Protein AF-A0A1B7V1E3-F1 (afdb_monomer_lite)

Secondary structure (DSSP, 8-state):
------------HHHHHHHHHHHHHHHHHHHHHHHHHHHHHHHPPTTS---PPPHHHHHHHHIIIIITT-GGGGGS-THHHHHHHHHHHHH-

Sequence (92 aa):
MLLSFKTALIPNNRQITAFRKASGVARHAYNWANAQIKDILATQKEGEKLKLPSAIDLHKRLIAEVKSEHIWYYEVNKNIPQKALADLRQAW

Foldseek 3Di:
DDDDDDDDDPDDPVVVVQVVLLVVLLVVLLVVLVVVLVVQVVPDDPPDDDDRQALVRSLVCCVVPPCVVDVSVVVHDSVSSSVSSNVSVVVD

pLDDT: mean 93.29, std 7.43, range [61.41, 98.56]

Structure (mmCIF, N/CA/C/O backbone):
data_AF-A0A1B7V1E3-F1
#
_entry.id   AF-A0A1B7V1E3-F1
#
loop_
_atom_site.group_PDB
_atom_site.id
_atom_site.type_symbol
_atom_site.label_atom_id
_atom_site.label_alt_id
_atom_site.label_comp_id
_atom_site.label_asym_id
_atom_site.label_entity_id
_atom_site.label_seq_id
_atom_site.pdbx_PDB_ins_code
_atom_site.Cartn_x
_atom_site.Cartn_y
_atom_site.Cartn_z
_atom_site.occupancy
_atom_site.B_iso_or_equiv
_atom_site.auth_seq_id
_atom_site.auth_comp_id
_atom_site.auth_asym_id
_atom_site.auth_atom_id
_atom_site.pdbx_PDB_model_num
ATOM 1 N N . MET A 1 1 ? -5.605 32.315 -19.916 1.00 61.41 1 MET A N 1
ATOM 2 C CA . MET A 1 1 ? -5.396 31.209 -20.875 1.00 61.41 1 MET A CA 1
ATOM 3 C C . MET A 1 1 ? -4.510 30.167 -20.204 1.00 61.41 1 MET A C 1
ATOM 5 O O . MET A 1 1 ? -3.373 30.489 -19.891 1.00 61.41 1 MET A O 1
ATOM 9 N N . LEU A 1 2 ? -5.031 28.975 -19.898 1.00 66.69 2 LEU A N 1
ATOM 10 C CA . LEU A 1 2 ? -4.227 27.876 -19.346 1.00 66.69 2 LEU A CA 1
ATOM 11 C C . LEU A 1 2 ? -3.533 27.148 -20.506 1.00 66.69 2 LEU A C 1
ATOM 13 O O . LEU A 1 2 ? -4.176 26.409 -21.248 1.00 66.69 2 LEU A O 1
ATOM 17 N N . LEU A 1 3 ? -2.232 27.381 -20.682 1.00 73.88 3 LEU A N 1
ATOM 18 C CA . LEU A 1 3 ? -1.389 26.551 -21.542 1.00 73.88 3 LEU A CA 1
ATOM 19 C C . LEU A 1 3 ? -1.188 25.208 -20.835 1.00 73.88 3 LEU A C 1
ATOM 21 O O . LEU A 1 3 ? -0.601 25.158 -19.757 1.00 73.88 3 LEU A O 1
ATOM 25 N N . SER A 1 4 ? -1.706 24.127 -21.418 1.00 79.94 4 SER A N 1
ATOM 26 C CA . SER A 1 4 ? -1.452 22.772 -20.925 1.00 79.94 4 SER A CA 1
ATOM 27 C C . SER A 1 4 ? -0.467 22.065 -21.849 1.00 79.94 4 SER A C 1
ATOM 29 O O . SER A 1 4 ? -0.618 22.081 -23.070 1.00 79.94 4 SER A O 1
ATOM 31 N N . PHE A 1 5 ? 0.548 21.443 -21.257 1.00 83.44 5 PHE A N 1
ATOM 32 C CA . PHE A 1 5 ? 1.472 20.565 -21.961 1.00 83.44 5 PHE A CA 1
ATOM 33 C C . PHE A 1 5 ? 1.022 19.126 -21.740 1.00 83.44 5 PHE A C 1
ATOM 35 O O . PHE A 1 5 ? 0.884 18.680 -20.601 1.00 83.44 5 PHE A O 1
ATOM 42 N N . LYS A 1 6 ? 0.784 18.392 -22.828 1.00 84.75 6 LYS A N 1
ATOM 43 C CA . LYS A 1 6 ? 0.528 16.953 -22.761 1.00 84.75 6 LYS A CA 1
ATOM 44 C C . LYS A 1 6 ? 1.864 16.230 -22.811 1.00 84.75 6 LYS A C 1
ATOM 46 O O . LYS A 1 6 ? 2.524 16.220 -23.845 1.00 84.75 6 LYS A O 1
ATOM 51 N N . THR A 1 7 ? 2.255 15.633 -21.696 1.00 87.44 7 THR A N 1
ATOM 52 C CA . THR A 1 7 ? 3.444 14.788 -21.601 1.00 87.44 7 THR A CA 1
ATOM 53 C C . THR A 1 7 ? 3.022 13.340 -21.378 1.00 87.44 7 THR A C 1
ATOM 55 O O . THR A 1 7 ? 2.045 13.059 -20.684 1.00 87.44 7 THR A O 1
ATOM 58 N N . ALA A 1 8 ? 3.744 12.410 -21.999 1.00 91.38 8 ALA A N 1
ATOM 59 C CA . ALA A 1 8 ? 3.540 10.978 -21.838 1.00 91.38 8 ALA A CA 1
ATOM 60 C C . ALA A 1 8 ? 4.884 10.307 -21.553 1.00 91.38 8 ALA A C 1
ATOM 62 O O . ALA A 1 8 ? 5.904 10.660 -22.145 1.00 91.38 8 ALA A O 1
ATOM 63 N N . LEU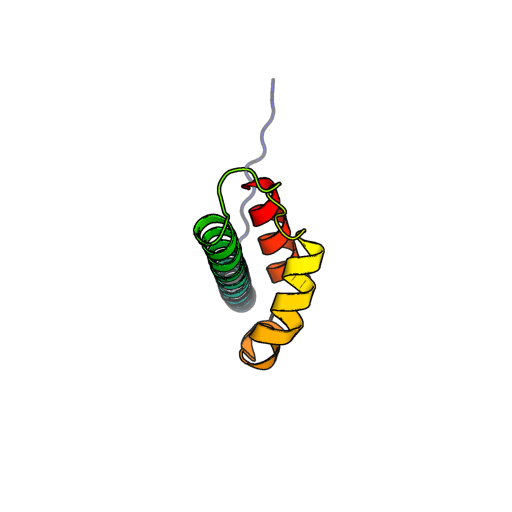 A 1 9 ? 4.883 9.329 -20.649 1.00 91.81 9 LEU A N 1
ATOM 64 C CA . LEU A 1 9 ? 6.036 8.459 -20.451 1.00 91.81 9 LEU A CA 1
ATOM 65 C C . LEU A 1 9 ? 6.038 7.389 -21.546 1.00 91.81 9 LEU A C 1
ATOM 67 O O . LEU A 1 9 ? 5.021 6.731 -21.759 1.00 91.81 9 LEU A O 1
ATOM 71 N N . ILE A 1 10 ? 7.188 7.179 -22.190 1.00 96.25 10 ILE A N 1
ATOM 72 C CA . ILE A 1 10 ? 7.428 6.064 -23.119 1.00 96.25 10 ILE A CA 1
ATOM 73 C C . ILE A 1 10 ? 8.403 5.097 -22.434 1.00 96.25 10 ILE A C 1
ATOM 75 O O . ILE A 1 10 ? 9.618 5.209 -22.616 1.00 96.25 10 ILE A O 1
ATOM 79 N N . PRO A 1 11 ? 7.908 4.205 -21.556 1.00 96.38 11 PRO A N 1
ATOM 80 C CA . PRO A 1 11 ? 8.773 3.332 -20.785 1.00 96.38 11 PRO A CA 1
ATOM 81 C C . PRO A 1 11 ? 9.291 2.160 -21.621 1.00 96.38 11 PRO A C 1
ATOM 83 O O . PRO A 1 11 ? 8.563 1.565 -22.413 1.00 96.38 11 PRO A O 1
ATOM 86 N N . ASN A 1 12 ? 10.539 1.767 -21.381 1.00 98.12 12 ASN A N 1
ATOM 87 C CA . ASN A 1 12 ? 11.075 0.513 -21.907 1.00 98.12 12 ASN A CA 1
ATOM 88 C C . ASN A 1 12 ? 10.571 -0.702 -21.101 1.00 98.12 12 ASN A C 1
ATOM 90 O O . ASN A 1 12 ? 9.968 -0.571 -20.033 1.00 98.12 12 ASN A O 1
ATOM 94 N N . ASN A 1 13 ? 10.887 -1.911 -21.569 1.00 98.06 13 ASN A N 1
ATOM 95 C CA . ASN A 1 13 ? 10.437 -3.159 -20.938 1.00 98.06 13 ASN A CA 1
ATOM 96 C C . ASN A 1 13 ? 10.829 -3.284 -19.452 1.00 98.06 13 ASN A C 1
ATOM 98 O O . ASN A 1 13 ? 10.058 -3.824 -18.653 1.00 98.06 13 ASN A O 1
ATOM 102 N N . ARG A 1 14 ? 11.996 -2.755 -19.049 1.00 97.44 14 ARG A N 1
ATOM 103 C CA . ARG A 1 14 ? 12.441 -2.773 -17.644 1.00 97.44 14 ARG A CA 1
ATOM 104 C C . ARG A 1 14 ? 11.585 -1.840 -16.787 1.00 97.44 14 ARG A C 1
ATOM 106 O O . ARG A 1 14 ? 11.139 -2.236 -15.713 1.00 97.44 14 ARG A O 1
ATOM 113 N N . GLN A 1 15 ? 11.302 -0.637 -17.280 1.00 97.50 15 GLN A N 1
ATOM 114 C CA . GLN A 1 15 ? 10.459 0.348 -16.596 1.00 97.50 15 GLN A CA 1
ATOM 115 C C . GLN A 1 15 ? 9.001 -0.114 -16.501 1.00 97.50 15 GLN A C 1
ATOM 117 O O . GLN A 1 15 ? 8.415 -0.033 -15.428 1.00 97.50 15 GLN A O 1
ATOM 122 N N . ILE A 1 16 ? 8.438 -0.680 -17.576 1.00 97.88 16 ILE A N 1
ATOM 123 C CA . ILE A 1 16 ? 7.087 -1.269 -17.563 1.00 97.88 16 ILE A CA 1
ATOM 124 C C . ILE A 1 16 ? 6.988 -2.353 -16.487 1.00 97.88 16 ILE A C 1
ATOM 126 O O . ILE A 1 16 ? 6.030 -2.384 -15.715 1.00 97.88 16 ILE A O 1
ATOM 130 N N . THR A 1 17 ? 7.988 -3.232 -16.415 1.00 97.75 17 THR A N 1
ATOM 131 C CA . THR A 1 17 ? 8.036 -4.289 -15.400 1.00 97.75 17 THR A CA 1
ATOM 132 C C . THR A 1 17 ? 8.087 -3.698 -13.991 1.00 97.75 17 THR A C 1
ATOM 134 O O . THR A 1 17 ? 7.306 -4.109 -13.133 1.00 97.75 17 THR A O 1
ATOM 137 N N . ALA A 1 18 ? 8.936 -2.693 -13.755 1.00 97.19 18 ALA A N 1
ATOM 138 C CA . ALA A 1 18 ? 9.020 -2.010 -12.465 1.00 97.19 18 ALA A CA 1
ATOM 139 C C . ALA A 1 18 ? 7.697 -1.327 -12.077 1.00 97.19 18 ALA A C 1
ATOM 141 O O . ALA A 1 18 ? 7.246 -1.464 -10.940 1.00 97.19 18 ALA A O 1
ATOM 142 N N . PHE A 1 19 ? 7.032 -0.654 -13.020 1.00 97.00 19 PHE A N 1
ATOM 143 C CA . PHE A 1 19 ? 5.731 -0.027 -12.787 1.00 97.00 19 PHE A CA 1
ATOM 144 C C . PHE A 1 19 ? 4.662 -1.050 -12.429 1.00 97.00 19 PHE A C 1
ATOM 146 O O . PHE A 1 19 ? 3.940 -0.847 -11.461 1.00 97.00 19 PHE A O 1
ATOM 153 N N . ARG A 1 20 ? 4.596 -2.182 -13.135 1.00 97.62 20 ARG A N 1
ATOM 154 C CA . ARG A 1 20 ? 3.641 -3.253 -12.815 1.00 97.62 20 ARG A CA 1
ATOM 155 C C . ARG A 1 20 ? 3.846 -3.798 -11.404 1.00 97.62 20 ARG A C 1
ATOM 157 O O . ARG A 1 20 ? 2.868 -3.932 -10.672 1.00 97.62 20 ARG A O 1
ATOM 164 N N . LYS A 1 21 ? 5.097 -4.049 -11.002 1.00 98.06 21 LYS A N 1
ATOM 165 C CA . LYS A 1 21 ? 5.430 -4.482 -9.634 1.00 98.06 21 LYS A CA 1
ATOM 166 C C . LYS A 1 21 ? 5.005 -3.438 -8.600 1.00 98.06 21 LYS A C 1
ATOM 168 O O . LYS A 1 21 ? 4.299 -3.764 -7.650 1.00 98.06 21 LYS A O 1
ATOM 173 N N . ALA A 1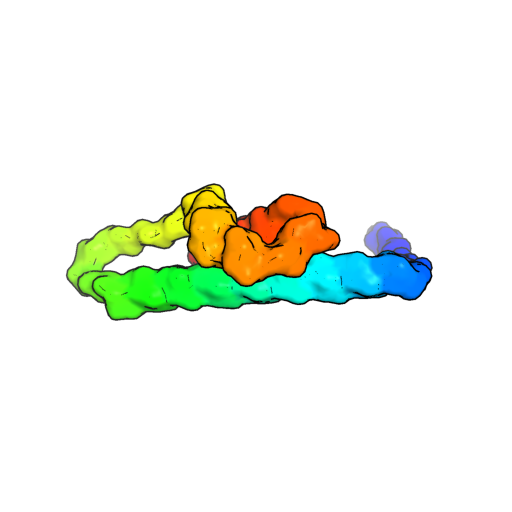 22 ? 5.365 -2.173 -8.822 1.00 98.12 22 ALA A N 1
ATOM 174 C CA . ALA A 1 22 ? 5.005 -1.072 -7.933 1.00 98.12 22 ALA A CA 1
ATOM 175 C C . ALA A 1 22 ? 3.482 -0.903 -7.807 1.00 98.12 22 ALA A C 1
ATOM 177 O O . ALA A 1 22 ? 2.959 -0.834 -6.698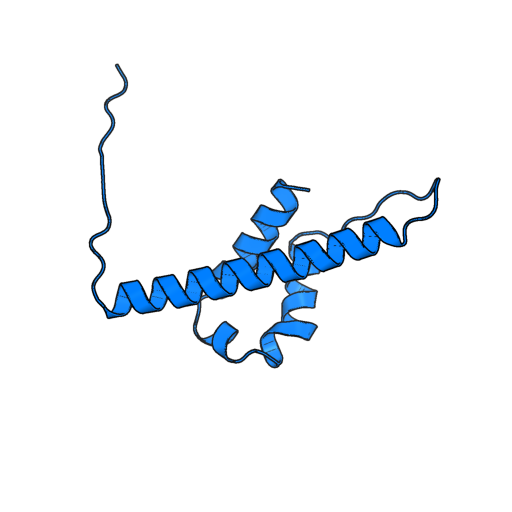 1.00 98.12 22 ALA A O 1
ATOM 178 N N . SER A 1 23 ? 2.748 -0.906 -8.920 1.00 97.94 23 SER A N 1
ATOM 179 C CA . SER A 1 23 ? 1.285 -0.829 -8.913 1.00 97.94 23 SER A CA 1
ATOM 180 C C . SER A 1 23 ? 0.641 -2.029 -8.218 1.00 97.94 23 SER A C 1
ATOM 182 O O . SER A 1 23 ? -0.344 -1.852 -7.504 1.00 97.94 23 SER A O 1
ATOM 184 N N . GLY A 1 24 ? 1.198 -3.233 -8.385 1.00 98.06 24 GLY A N 1
ATOM 185 C CA . GLY A 1 24 ? 0.756 -4.432 -7.671 1.00 98.06 24 GLY A CA 1
ATOM 186 C C . GLY A 1 24 ? 0.898 -4.282 -6.157 1.00 98.06 24 GLY A C 1
ATOM 187 O O . GLY A 1 24 ? -0.074 -4.472 -5.427 1.00 98.06 24 GLY A O 1
ATOM 188 N N . VAL A 1 25 ? 2.072 -3.844 -5.692 1.00 98.38 25 VAL A N 1
ATOM 189 C CA . VAL A 1 25 ? 2.339 -3.622 -4.263 1.00 98.38 25 VAL A CA 1
ATOM 190 C C . VAL A 1 25 ? 1.460 -2.520 -3.682 1.00 98.38 25 VAL A C 1
ATOM 192 O O . VAL A 1 25 ? 0.899 -2.694 -2.601 1.00 98.38 25 VAL A O 1
ATOM 195 N N . ALA A 1 26 ? 1.301 -1.404 -4.397 1.00 98.50 26 ALA A N 1
ATOM 196 C CA . ALA A 1 26 ? 0.431 -0.311 -3.973 1.00 98.50 26 ALA A CA 1
ATOM 197 C C . ALA A 1 26 ? -1.019 -0.786 -3.810 1.00 98.50 26 ALA A C 1
ATOM 199 O O . ALA A 1 26 ? -1.634 -0.545 -2.773 1.00 98.50 26 ALA A O 1
ATOM 200 N N . ARG A 1 27 ? -1.546 -1.515 -4.804 1.00 98.50 27 ARG A N 1
ATOM 201 C CA . ARG A 1 27 ? -2.905 -2.070 -4.764 1.00 98.50 27 ARG A CA 1
ATOM 202 C C . ARG A 1 27 ? -3.086 -3.030 -3.594 1.00 98.50 27 ARG A C 1
ATOM 204 O O . ARG A 1 27 ? -4.085 -2.937 -2.888 1.00 98.50 27 ARG A O 1
ATOM 211 N N . HIS A 1 28 ? -2.134 -3.936 -3.383 1.00 98.38 28 HIS A N 1
ATOM 212 C CA . HIS A 1 28 ? -2.214 -4.895 -2.287 1.00 98.38 28 HIS A CA 1
ATOM 213 C C . HIS A 1 28 ? -2.190 -4.200 -0.920 1.00 98.38 28 HIS A C 1
ATOM 215 O O . HIS A 1 28 ? -3.063 -4.455 -0.097 1.00 98.38 28 HIS A O 1
ATOM 221 N N . ALA A 1 29 ? -1.258 -3.264 -0.704 1.00 98.31 29 ALA A N 1
ATOM 222 C CA . ALA A 1 29 ? -1.167 -2.498 0.540 1.00 98.31 29 ALA A CA 1
ATOM 223 C C . ALA A 1 29 ? -2.450 -1.703 0.833 1.00 98.31 29 ALA A C 1
ATOM 225 O O . ALA A 1 29 ? -2.930 -1.714 1.966 1.00 98.31 29 ALA A O 1
ATOM 226 N N . TYR A 1 30 ? -3.021 -1.057 -0.189 1.00 98.56 30 TYR A N 1
ATOM 227 C CA . TYR A 1 30 ? -4.287 -0.336 -0.070 1.00 98.56 30 TYR A CA 1
ATOM 228 C C . TYR A 1 30 ? -5.429 -1.278 0.327 1.00 98.56 30 TYR A C 1
ATOM 230 O O . TYR A 1 30 ? -6.131 -1.020 1.300 1.00 98.56 30 TYR A O 1
ATOM 238 N N . ASN A 1 31 ? -5.598 -2.394 -0.389 1.00 98.38 31 ASN A N 1
ATOM 239 C CA . ASN A 1 31 ? -6.680 -3.345 -0.132 1.00 98.38 31 ASN A CA 1
ATOM 240 C C . ASN A 1 31 ? -6.568 -3.997 1.246 1.00 98.38 31 ASN A C 1
ATOM 242 O O . ASN A 1 31 ? -7.575 -4.104 1.944 1.00 98.38 31 ASN A O 1
ATOM 246 N N . TRP A 1 32 ? -5.356 -4.388 1.646 1.00 98.19 32 TRP A N 1
ATOM 247 C CA . TRP A 1 32 ? -5.094 -4.938 2.970 1.00 98.19 32 TRP A CA 1
ATOM 248 C C . TRP A 1 32 ? -5.527 -3.955 4.063 1.00 98.19 32 TRP A C 1
ATOM 250 O O . TRP A 1 32 ? -6.331 -4.302 4.922 1.00 98.19 32 TRP A O 1
ATOM 260 N N . ALA A 1 33 ? -5.083 -2.700 3.995 1.00 97.81 33 ALA A N 1
ATOM 261 C CA . ALA A 1 33 ? -5.430 -1.718 5.016 1.00 97.81 33 ALA A CA 1
ATOM 262 C C . ALA A 1 33 ? -6.908 -1.290 4.961 1.00 97.81 33 ALA A C 1
ATOM 264 O O . ALA A 1 33 ? -7.499 -1.005 6.000 1.00 97.81 33 ALA A O 1
ATOM 265 N N . ASN A 1 34 ? -7.534 -1.301 3.781 1.00 97.88 34 ASN A N 1
ATOM 266 C CA . ASN A 1 34 ? -8.975 -1.094 3.643 1.00 97.88 34 ASN A CA 1
ATOM 267 C C . ASN A 1 34 ? -9.777 -2.183 4.372 1.00 97.88 34 ASN A C 1
ATOM 269 O O . ASN A 1 34 ? -10.773 -1.874 5.019 1.00 97.88 34 ASN A O 1
ATOM 273 N N . ALA A 1 35 ? -9.338 -3.445 4.294 1.00 97.50 35 ALA A N 1
ATOM 274 C CA . ALA A 1 35 ? -9.949 -4.537 5.048 1.00 97.50 35 ALA A CA 1
ATOM 275 C C . ALA A 1 35 ? -9.81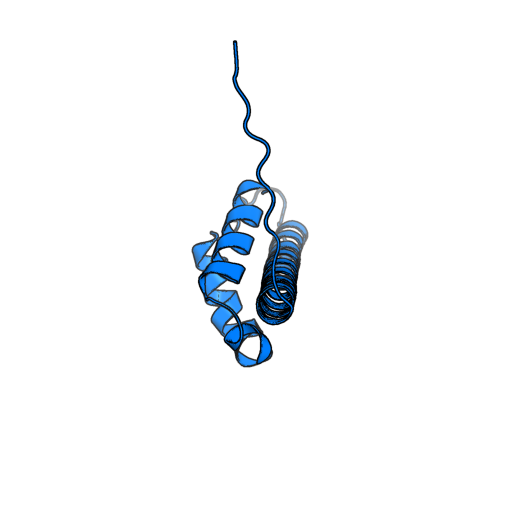6 -4.303 6.561 1.00 97.50 35 ALA A C 1
ATOM 277 O O . ALA A 1 35 ? -10.818 -4.336 7.262 1.00 97.50 35 ALA A O 1
ATOM 278 N N . GLN A 1 36 ? -8.626 -3.915 7.035 1.00 95.62 36 GLN A N 1
ATOM 279 C CA . GLN A 1 36 ? -8.408 -3.597 8.454 1.00 95.62 36 GLN A CA 1
ATOM 280 C C . GLN A 1 36 ? -9.347 -2.494 8.966 1.00 95.62 36 GLN A C 1
ATOM 282 O O . GLN A 1 36 ? -9.888 -2.596 10.063 1.00 95.62 36 GLN A O 1
ATOM 287 N N . ILE A 1 37 ? -9.550 -1.429 8.183 1.00 94.94 37 ILE A N 1
ATOM 288 C CA . ILE A 1 37 ? -10.473 -0.345 8.554 1.00 94.94 37 ILE A CA 1
ATOM 289 C C . ILE A 1 37 ? -11.915 -0.854 8.613 1.00 94.94 37 ILE A C 1
ATOM 291 O O . ILE A 1 37 ? -12.624 -0.551 9.569 1.00 94.94 37 ILE A O 1
ATOM 295 N N . LYS A 1 38 ? -12.343 -1.650 7.628 1.00 94.62 38 LYS A N 1
ATOM 296 C CA . LYS A 1 38 ? -13.686 -2.243 7.616 1.00 94.62 38 LYS A CA 1
ATOM 297 C C . LYS A 1 38 ? -13.928 -3.150 8.821 1.00 94.62 38 LYS A C 1
ATOM 299 O O . LYS A 1 38 ? -14.997 -3.064 9.413 1.00 94.62 38 LYS A O 1
ATOM 304 N N . ASP A 1 39 ? -12.940 -3.948 9.214 1.00 93.75 39 ASP A N 1
ATOM 305 C CA . ASP A 1 39 ? -13.044 -4.831 10.379 1.00 93.75 39 ASP A CA 1
ATOM 306 C C . ASP A 1 39 ? -13.207 -4.030 11.678 1.00 93.75 39 ASP A C 1
ATOM 308 O O . ASP A 1 39 ? -14.064 -4.356 12.502 1.00 93.75 39 ASP A O 1
ATOM 312 N N . ILE A 1 40 ? -12.451 -2.934 11.835 1.00 91.94 40 ILE A N 1
ATOM 313 C CA . ILE A 1 40 ? -12.581 -2.012 12.978 1.00 91.94 40 ILE A CA 1
ATOM 314 C C . ILE A 1 40 ? -13.982 -1.397 13.023 1.00 91.94 40 ILE A C 1
ATOM 316 O O . ILE A 1 40 ? -14.594 -1.329 14.086 1.00 91.94 40 ILE A O 1
ATOM 320 N N . LEU A 1 41 ? -14.503 -0.966 11.873 1.00 90.81 41 LEU A N 1
ATOM 321 C CA . LEU A 1 41 ? -15.849 -0.399 11.782 1.00 90.81 41 LEU A CA 1
ATOM 322 C C . LEU A 1 41 ? -16.932 -1.435 12.108 1.00 90.81 41 LEU A C 1
ATOM 324 O O . LEU A 1 41 ? -17.916 -1.098 12.756 1.00 90.81 41 LEU A O 1
ATOM 328 N N . ALA A 1 42 ? -16.747 -2.692 11.701 1.00 91.19 42 ALA A N 1
ATOM 329 C CA . ALA A 1 42 ? -17.703 -3.767 11.958 1.00 91.19 42 ALA A CA 1
ATOM 330 C C . ALA A 1 42 ? -17.740 -4.219 13.428 1.00 91.19 42 ALA A C 1
ATOM 332 O O . ALA A 1 42 ? -18.769 -4.702 13.894 1.00 91.19 42 ALA A O 1
ATOM 333 N N . THR A 1 43 ? -16.633 -4.079 14.163 1.00 88.06 43 THR A N 1
ATOM 334 C CA . THR A 1 43 ? -16.542 -4.456 15.587 1.00 88.06 43 THR A CA 1
ATOM 335 C C . THR A 1 43 ? -16.842 -3.310 16.552 1.00 88.06 43 THR A C 1
ATOM 337 O O . THR A 1 43 ? -16.901 -3.531 17.764 1.00 88.06 43 THR A O 1
ATOM 340 N N . GLN A 1 44 ? -17.062 -2.098 16.042 1.00 82.44 44 GLN A N 1
ATOM 341 C CA . GLN A 1 44 ? -17.379 -0.939 16.867 1.00 82.44 44 GLN A CA 1
ATOM 342 C C . GLN A 1 44 ? -18.753 -1.096 17.542 1.00 82.44 44 GLN A C 1
ATOM 344 O O . GLN A 1 44 ? -19.747 -1.431 16.899 1.00 82.44 44 GLN A O 1
ATOM 349 N N . LYS A 1 45 ? -18.823 -0.799 18.846 1.00 77.94 45 LYS A N 1
ATOM 350 C CA . LYS A 1 45 ? -20.089 -0.691 19.588 1.00 77.94 45 LYS A CA 1
ATOM 351 C C . LYS A 1 45 ? -20.653 0.728 19.498 1.00 77.94 45 LYS A C 1
ATOM 353 O O . LYS A 1 45 ? -19.899 1.704 19.518 1.00 77.94 45 LYS A O 1
ATOM 358 N N . GLU A 1 46 ? -21.979 0.848 19.441 1.00 76.94 46 GLU A N 1
ATOM 359 C CA . GLU A 1 46 ? -22.656 2.149 19.468 1.00 76.94 46 GLU A CA 1
ATOM 360 C C . GLU A 1 46 ? -22.240 2.965 20.702 1.00 76.94 46 GLU A C 1
ATOM 362 O O . GLU A 1 46 ? -22.237 2.472 21.829 1.00 76.94 46 GLU A O 1
ATOM 367 N N . GLY A 1 47 ? -21.863 4.226 20.470 1.00 74.81 47 GLY A N 1
ATOM 368 C CA . GLY A 1 47 ? -21.435 5.164 21.512 1.00 74.81 47 GLY A CA 1
ATOM 369 C C . GLY A 1 47 ? -19.927 5.209 21.784 1.00 74.81 47 GLY A C 1
ATOM 370 O O . GLY A 1 47 ? -19.473 6.120 22.477 1.00 74.81 47 GLY A O 1
ATOM 371 N N . GLU A 1 48 ? -19.123 4.302 21.220 1.00 81.25 48 GLU A N 1
ATOM 372 C CA . GLU A 1 48 ? -17.665 4.362 21.362 1.00 81.25 48 GLU A CA 1
ATOM 373 C C . GLU A 1 48 ? -17.030 5.315 20.336 1.00 81.25 48 GLU A C 1
ATOM 375 O O . GLU A 1 48 ? -17.414 5.355 19.165 1.00 81.25 48 GLU A O 1
ATOM 380 N N . LYS A 1 49 ? -16.019 6.086 20.759 1.00 78.94 49 LYS A N 1
ATOM 381 C CA . LYS A 1 49 ? -15.282 6.988 19.864 1.00 78.94 49 LYS A CA 1
ATOM 382 C C . LYS A 1 49 ? -14.497 6.178 18.830 1.00 78.94 49 LYS A C 1
ATOM 384 O O . LYS A 1 49 ? -13.527 5.509 19.180 1.00 78.94 49 LYS A O 1
ATOM 389 N N . LEU A 1 50 ? -14.859 6.329 17.556 1.00 80.94 50 LEU A N 1
ATOM 390 C CA . LEU A 1 50 ? -14.151 5.709 16.440 1.00 80.94 50 LEU A CA 1
ATOM 391 C C . LEU A 1 50 ? -12.683 6.161 16.410 1.00 80.94 50 LEU A C 1
ATOM 393 O O . LEU A 1 50 ? -12.378 7.346 16.251 1.00 80.94 50 LEU A O 1
ATOM 397 N N . LYS A 1 51 ? -11.764 5.203 16.549 1.00 85.88 51 LYS A N 1
ATOM 398 C CA . LYS A 1 51 ? -10.318 5.419 16.439 1.00 85.88 51 LYS A CA 1
ATOM 399 C C . LYS A 1 51 ? -9.771 4.609 15.276 1.00 85.88 51 LYS A C 1
ATOM 401 O O . LYS A 1 51 ? -9.391 3.453 15.430 1.00 85.88 51 LYS A O 1
ATOM 406 N N . LEU A 1 52 ? -9.710 5.240 14.109 1.00 91.19 52 LEU A N 1
ATOM 407 C CA . LEU A 1 52 ? -9.050 4.644 12.956 1.00 91.19 52 LEU A CA 1
ATOM 408 C C . LEU A 1 52 ? -7.520 4.802 13.075 1.00 91.19 52 LEU A C 1
ATOM 410 O O . LEU A 1 52 ? -7.047 5.894 13.407 1.00 91.19 52 LEU A O 1
ATOM 414 N N . PRO A 1 53 ? -6.728 3.762 12.760 1.00 94.50 53 PRO A N 1
ATOM 415 C CA . PRO A 1 53 ? -5.265 3.796 12.855 1.00 94.50 53 PRO A CA 1
ATOM 416 C C . PRO A 1 53 ? -4.687 4.810 11.870 1.00 94.50 53 PRO A C 1
ATOM 418 O O . PRO A 1 53 ? -5.199 4.916 10.764 1.00 94.50 53 PRO A O 1
ATOM 421 N N . SER A 1 54 ? -3.641 5.562 12.206 1.00 96.62 54 SER A N 1
ATOM 422 C CA . SER A 1 54 ? -3.031 6.490 11.239 1.00 96.62 54 SER A CA 1
ATOM 423 C C . SER A 1 54 ? -2.357 5.742 10.077 1.00 96.62 54 SER A C 1
ATOM 425 O O . SER A 1 54 ? -2.103 4.538 10.153 1.00 96.62 54 SER A O 1
ATOM 427 N N . ALA A 1 55 ? -2.003 6.449 8.997 1.00 97.06 55 ALA A N 1
ATOM 428 C CA . ALA A 1 55 ? -1.230 5.850 7.902 1.00 97.06 55 ALA A CA 1
ATOM 429 C C . ALA A 1 55 ? 0.122 5.283 8.385 1.00 97.06 55 ALA A C 1
ATOM 431 O O . ALA A 1 55 ? 0.59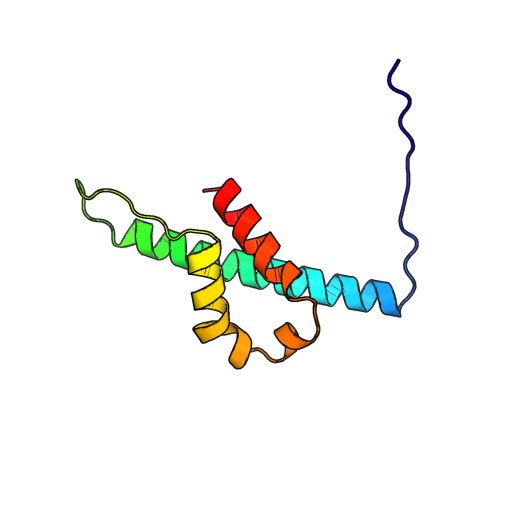3 4.271 7.868 1.00 97.06 55 ALA A O 1
ATOM 432 N N . ILE A 1 56 ? 0.725 5.902 9.407 1.00 97.25 56 ILE A N 1
ATOM 433 C CA . ILE A 1 56 ? 1.970 5.432 10.028 1.00 97.25 56 ILE A CA 1
ATOM 434 C C . ILE A 1 56 ? 1.726 4.132 10.803 1.00 97.25 56 ILE A C 1
ATOM 436 O O . ILE A 1 56 ? 2.518 3.197 10.678 1.00 97.25 56 ILE A O 1
ATOM 440 N N . ASP A 1 57 ? 0.632 4.047 11.563 1.00 97.12 57 ASP A N 1
ATOM 441 C CA . ASP A 1 57 ? 0.282 2.840 12.326 1.00 97.12 57 ASP A CA 1
ATOM 442 C C . ASP A 1 57 ? 0.015 1.660 11.389 1.00 97.12 57 ASP A C 1
ATOM 444 O O . ASP A 1 57 ? 0.562 0.572 11.578 1.00 97.12 57 ASP A O 1
ATOM 448 N N . LEU A 1 58 ? -0.748 1.902 10.318 1.00 97.31 58 LEU A N 1
ATOM 449 C CA . LEU A 1 58 ? -0.987 0.920 9.262 1.00 97.31 58 LEU A CA 1
ATOM 450 C C . LEU A 1 58 ? 0.319 0.473 8.599 1.00 97.31 58 LEU A C 1
ATOM 452 O O . LEU A 1 58 ? 0.485 -0.710 8.323 1.00 97.31 58 LEU A O 1
ATOM 456 N N . HIS A 1 59 ? 1.267 1.386 8.372 1.00 96.88 59 HIS A N 1
ATOM 457 C CA . HIS A 1 59 ? 2.545 1.038 7.753 1.00 96.88 59 HIS A CA 1
ATOM 458 C C . HIS A 1 59 ? 3.407 0.146 8.650 1.00 96.88 59 HIS A C 1
ATOM 460 O O . HIS A 1 59 ? 3.992 -0.822 8.164 1.00 96.88 59 HIS A O 1
ATOM 466 N N . LYS A 1 60 ? 3.457 0.432 9.957 1.00 96.69 60 LYS A N 1
ATOM 467 C CA . LYS A 1 60 ? 4.165 -0.411 10.932 1.00 96.69 60 LYS A CA 1
ATOM 468 C C . LYS A 1 60 ? 3.583 -1.823 10.965 1.00 96.69 60 LYS A C 1
ATOM 470 O O . LYS A 1 60 ? 4.341 -2.786 10.878 1.00 96.69 60 LYS A O 1
ATOM 475 N N . ARG A 1 61 ? 2.253 -1.936 11.024 1.00 96.69 61 ARG A N 1
ATOM 476 C CA . ARG A 1 61 ? 1.552 -3.228 10.998 1.00 96.69 61 ARG A CA 1
ATOM 477 C C . ARG A 1 61 ? 1.781 -3.978 9.692 1.00 96.69 61 ARG A C 1
ATOM 479 O O . ARG A 1 61 ? 2.165 -5.137 9.726 1.00 96.69 61 ARG A O 1
ATOM 486 N N . LEU A 1 62 ? 1.670 -3.301 8.548 1.00 97.19 62 LEU A N 1
ATOM 487 C CA . LEU A 1 62 ? 1.939 -3.904 7.242 1.00 97.19 62 LEU A CA 1
ATOM 488 C C . LEU A 1 62 ? 3.360 -4.480 7.160 1.00 97.19 62 LEU A C 1
ATOM 490 O O . LEU A 1 62 ? 3.558 -5.551 6.593 1.00 97.19 62 LEU A O 1
ATOM 494 N N . ILE A 1 63 ? 4.362 -3.786 7.711 1.00 95.00 63 ILE A N 1
ATOM 495 C CA . ILE A 1 63 ? 5.740 -4.295 7.738 1.00 95.00 63 ILE A CA 1
ATOM 496 C C . ILE A 1 63 ? 5.848 -5.560 8.594 1.00 95.00 63 ILE A C 1
ATOM 498 O O . ILE A 1 63 ? 6.536 -6.492 8.185 1.00 95.00 63 ILE A O 1
ATOM 502 N N . ALA A 1 64 ? 5.197 -5.579 9.756 1.00 94.75 64 ALA A N 1
ATOM 503 C CA . ALA A 1 64 ? 5.264 -6.698 10.690 1.00 94.75 64 ALA A CA 1
ATOM 504 C C . ALA A 1 64 ? 4.498 -7.936 10.195 1.00 94.75 64 ALA A C 1
ATOM 506 O O . ALA A 1 64 ? 4.989 -9.049 10.342 1.00 94.75 64 ALA A O 1
ATOM 507 N N . GLU A 1 65 ? 3.316 -7.728 9.614 1.00 95.25 65 GLU A N 1
ATOM 508 C CA . GLU A 1 65 ? 2.357 -8.791 9.294 1.00 95.25 65 GLU A CA 1
ATOM 509 C C . GLU A 1 65 ? 2.455 -9.248 7.830 1.00 95.25 65 GLU A C 1
ATOM 511 O O . GLU A 1 65 ? 2.323 -10.426 7.544 1.00 95.25 65 GLU A O 1
ATOM 516 N N . VAL A 1 66 ? 2.692 -8.334 6.881 1.00 95.69 66 VAL A N 1
ATOM 517 C CA . VAL A 1 66 ? 2.539 -8.630 5.442 1.00 95.69 66 VAL A CA 1
ATOM 518 C C . VAL A 1 66 ? 3.878 -8.675 4.720 1.00 95.69 66 VAL A C 1
ATOM 520 O O . VAL A 1 66 ? 4.107 -9.532 3.868 1.00 95.69 66 VAL A O 1
ATOM 523 N N . LYS A 1 67 ? 4.771 -7.724 5.011 1.00 92.62 67 LYS A N 1
ATOM 524 C CA . LYS A 1 67 ? 5.979 -7.515 4.203 1.00 92.62 67 LYS A CA 1
ATOM 525 C C . LYS A 1 67 ? 6.934 -8.711 4.243 1.00 92.62 67 LYS A C 1
ATOM 527 O O . LYS A 1 67 ? 7.528 -9.025 3.217 1.00 92.62 67 LYS A O 1
ATOM 532 N N . SER A 1 68 ? 7.086 -9.353 5.399 1.00 91.12 68 SER A N 1
ATOM 533 C CA . SER A 1 68 ? 7.939 -10.535 5.586 1.00 91.12 68 SER A CA 1
ATOM 534 C C . SER A 1 68 ? 7.409 -11.766 4.845 1.00 91.12 68 SER A C 1
ATOM 536 O O . SER A 1 68 ? 8.198 -12.530 4.297 1.00 91.12 68 SER A O 1
ATOM 538 N N . GLU A 1 69 ? 6.089 -11.930 4.781 1.00 95.38 69 GLU A N 1
ATOM 539 C CA . GLU A 1 69 ? 5.432 -13.057 4.105 1.00 95.38 69 GLU A CA 1
ATOM 540 C C . GLU A 1 69 ? 5.456 -12.921 2.574 1.00 95.38 69 GLU A C 1
ATOM 542 O O . GLU A 1 69 ? 5.404 -13.907 1.840 1.00 95.38 69 GLU A O 1
ATOM 547 N N . HIS A 1 70 ? 5.572 -11.691 2.072 1.00 95.50 70 HIS A N 1
ATOM 548 C CA . HIS A 1 70 ? 5.439 -11.370 0.657 1.00 95.50 70 HIS A CA 1
ATOM 549 C C . HIS A 1 70 ? 6.748 -10.802 0.097 1.00 95.50 70 HIS A C 1
ATOM 551 O O . HIS A 1 70 ? 6.920 -9.588 -0.017 1.00 95.50 70 HIS A O 1
ATOM 557 N N . ILE A 1 71 ? 7.662 -11.688 -0.321 1.00 93.88 71 ILE A N 1
ATOM 558 C CA . ILE A 1 71 ? 9.018 -11.339 -0.805 1.00 93.88 71 ILE A CA 1
ATOM 559 C C . ILE A 1 71 ? 8.999 -10.250 -1.898 1.00 93.88 71 ILE A C 1
ATOM 561 O O . ILE A 1 71 ? 9.875 -9.386 -1.948 1.00 93.88 71 ILE A O 1
ATOM 565 N N . TRP A 1 72 ? 7.963 -10.215 -2.735 1.00 95.12 72 TRP A N 1
ATOM 566 C CA . TRP A 1 72 ? 7.808 -9.221 -3.798 1.00 95.12 72 TRP A CA 1
ATOM 567 C C . TRP A 1 72 ? 7.640 -7.769 -3.293 1.00 95.12 72 TRP A C 1
ATOM 569 O O . TRP A 1 72 ? 7.838 -6.830 -4.063 1.00 95.12 72 TRP A O 1
ATOM 579 N N . TYR A 1 73 ? 7.364 -7.534 -2.002 1.00 96.81 73 TYR A N 1
ATOM 580 C CA . TYR A 1 73 ? 7.437 -6.189 -1.407 1.00 96.81 73 TYR A CA 1
ATOM 581 C C . TYR A 1 73 ? 8.860 -5.623 -1.372 1.00 96.81 73 TYR A C 1
ATOM 583 O O . TYR A 1 73 ? 9.027 -4.402 -1.342 1.00 96.81 73 TYR A O 1
ATOM 591 N N . TYR A 1 74 ? 9.883 -6.480 -1.350 1.00 96.06 74 TYR A N 1
ATOM 592 C CA . TYR A 1 74 ? 11.285 -6.056 -1.371 1.00 96.06 74 TYR A CA 1
ATOM 593 C C . TYR A 1 74 ? 11.763 -5.690 -2.781 1.00 96.06 74 TYR A C 1
ATOM 595 O O . TYR A 1 74 ? 12.804 -5.058 -2.932 1.00 96.06 74 TYR A O 1
ATOM 603 N N . GLU A 1 75 ? 10.987 -6.029 -3.813 1.00 96.62 75 GLU A N 1
ATOM 604 C CA . GLU A 1 75 ? 11.304 -5.712 -5.209 1.00 96.62 75 GLU A CA 1
ATOM 605 C C . GLU A 1 75 ? 10.942 -4.274 -5.603 1.00 96.62 75 GLU A C 1
ATOM 607 O O . GLU A 1 75 ? 11.226 -3.842 -6.723 1.00 96.62 75 GLU A O 1
ATOM 612 N N . VAL A 1 76 ? 10.294 -3.526 -4.707 1.00 96.88 76 VAL A N 1
ATOM 613 C CA . VAL A 1 76 ? 9.858 -2.150 -4.950 1.00 96.88 76 VAL A CA 1
ATOM 614 C C . VAL A 1 76 ? 10.315 -1.215 -3.838 1.00 96.88 76 VAL A C 1
ATOM 616 O O . VAL A 1 76 ? 10.649 -1.618 -2.725 1.00 96.88 76 VAL A O 1
ATOM 619 N N . ASN A 1 77 ? 10.314 0.083 -4.133 1.00 95.69 77 ASN A N 1
ATOM 620 C CA . ASN A 1 77 ? 10.676 1.099 -3.155 1.00 95.69 77 ASN A CA 1
ATOM 621 C C . ASN A 1 77 ? 9.681 1.115 -1.976 1.00 95.69 77 ASN A C 1
ATOM 623 O O . ASN A 1 77 ? 8.468 1.056 -2.182 1.00 95.69 77 ASN A O 1
ATOM 627 N N . LYS A 1 78 ? 10.187 1.291 -0.745 1.00 94.44 78 LYS A N 1
ATOM 628 C CA . LYS A 1 78 ? 9.380 1.415 0.487 1.00 94.44 78 LYS A CA 1
ATOM 629 C C . LYS A 1 78 ? 8.248 2.448 0.391 1.00 94.44 78 LYS A C 1
ATOM 631 O O . LYS A 1 78 ? 7.205 2.276 1.016 1.00 94.44 78 LYS A O 1
ATOM 636 N N . ASN A 1 79 ? 8.450 3.501 -0.400 1.00 96.75 79 ASN A N 1
ATOM 637 C CA . ASN A 1 79 ? 7.503 4.596 -0.552 1.00 96.75 79 ASN A CA 1
ATOM 638 C C . ASN A 1 79 ? 6.223 4.149 -1.266 1.00 96.75 79 ASN A C 1
ATOM 640 O O . ASN A 1 79 ? 5.190 4.779 -1.082 1.00 96.75 79 ASN A O 1
ATOM 644 N N . ILE A 1 80 ? 6.268 3.067 -2.053 1.00 98.19 80 ILE A N 1
ATOM 645 C CA . ILE A 1 80 ? 5.111 2.550 -2.790 1.00 98.19 80 ILE A CA 1
ATOM 646 C C . ILE A 1 80 ? 3.981 2.134 -1.834 1.00 98.19 80 ILE A C 1
ATOM 648 O O . ILE A 1 80 ? 2.910 2.742 -1.895 1.00 98.19 80 ILE A O 1
ATOM 652 N N . PRO A 1 81 ? 4.180 1.173 -0.909 1.00 97.69 81 PRO A N 1
ATOM 653 C CA . PRO A 1 81 ? 3.141 0.841 0.058 1.00 97.69 81 PRO A CA 1
ATOM 654 C C . PRO A 1 81 ? 2.868 1.992 1.032 1.00 97.69 81 PRO A C 1
ATOM 656 O O . PRO A 1 81 ? 1.720 2.207 1.395 1.00 97.69 81 PRO A O 1
ATOM 659 N N . GLN A 1 82 ? 3.878 2.776 1.426 1.00 97.69 82 GLN A N 1
ATOM 660 C CA . GLN A 1 82 ? 3.674 3.903 2.344 1.00 97.69 82 GLN A CA 1
ATOM 661 C C . GLN A 1 82 ? 2.728 4.967 1.762 1.00 97.69 82 GLN A C 1
ATOM 663 O O . GLN A 1 82 ? 1.829 5.437 2.459 1.00 97.69 82 GLN A O 1
ATOM 668 N N . LYS A 1 83 ? 2.887 5.319 0.480 1.00 98.25 83 LYS A N 1
ATOM 669 C CA . LYS A 1 83 ? 2.009 6.271 -0.209 1.00 98.25 83 LYS A CA 1
ATOM 670 C C . LYS A 1 83 ? 0.609 5.699 -0.411 1.00 98.25 83 LYS A C 1
ATOM 672 O O . LYS A 1 83 ? -0.354 6.415 -0.176 1.00 98.25 83 LYS A O 1
ATOM 677 N N . ALA A 1 84 ? 0.492 4.415 -0.753 1.00 98.44 84 ALA A N 1
ATOM 678 C CA . ALA A 1 84 ? -0.808 3.754 -0.874 1.00 98.44 84 ALA A CA 1
ATOM 679 C C . ALA A 1 84 ? -1.609 3.797 0.442 1.00 98.44 84 ALA A C 1
ATOM 681 O O . ALA A 1 84 ? -2.808 4.060 0.430 1.00 98.44 84 ALA A O 1
ATOM 682 N N . LEU A 1 85 ? -0.945 3.602 1.586 1.00 98.38 85 LEU A N 1
ATOM 683 C CA . LEU A 1 85 ? -1.573 3.723 2.905 1.00 98.38 85 LEU A CA 1
ATOM 684 C C . LEU A 1 85 ? -1.938 5.170 3.264 1.00 98.38 85 LEU A C 1
ATOM 686 O O . LEU A 1 85 ? -2.957 5.400 3.912 1.00 98.38 85 LEU A O 1
ATOM 690 N N . ALA A 1 86 ? -1.132 6.149 2.845 1.00 98.25 86 ALA A N 1
ATOM 691 C CA . ALA A 1 86 ? -1.477 7.560 3.001 1.00 98.25 86 ALA A CA 1
ATOM 692 C C . ALA A 1 86 ? -2.722 7.925 2.175 1.00 98.25 86 ALA A C 1
ATOM 694 O O . ALA A 1 86 ? -3.632 8.558 2.700 1.00 98.25 86 ALA A O 1
ATOM 695 N N . ASP A 1 87 ? -2.800 7.450 0.930 1.00 98.25 87 ASP A N 1
ATOM 696 C CA . ASP A 1 87 ? -3.948 7.675 0.043 1.00 98.25 87 ASP A CA 1
ATOM 697 C C . ASP A 1 87 ? -5.220 7.017 0.573 1.00 98.25 87 ASP A C 1
ATOM 699 O O . ASP A 1 87 ? -6.296 7.610 0.526 1.00 98.25 87 ASP A O 1
ATOM 703 N N . LEU A 1 88 ? -5.100 5.825 1.162 1.00 98.00 88 LEU A N 1
ATOM 704 C CA . LEU A 1 88 ? -6.202 5.192 1.878 1.00 98.00 88 LEU A CA 1
ATOM 705 C C . LEU A 1 88 ? -6.719 6.082 3.016 1.00 98.00 88 LEU A C 1
ATOM 707 O O . LEU A 1 88 ? -7.926 6.231 3.157 1.00 98.00 88 LEU A O 1
ATOM 711 N N . ARG A 1 89 ? -5.838 6.689 3.820 1.00 96.12 89 ARG A N 1
ATOM 712 C CA . ARG A 1 89 ? -6.274 7.556 4.932 1.00 96.12 89 ARG A CA 1
ATOM 713 C C . ARG A 1 89 ? -6.716 8.940 4.526 1.00 96.12 89 ARG A C 1
ATOM 715 O O . ARG A 1 89 ? -7.371 9.594 5.318 1.00 96.12 89 ARG A O 1
ATOM 722 N N . GLN A 1 90 ? -6.408 9.372 3.314 1.00 96.94 90 GLN A N 1
ATOM 723 C CA . GLN A 1 90 ? -7.082 10.525 2.739 1.00 96.94 90 GLN A CA 1
ATOM 724 C C . GLN A 1 90 ? -8.515 10.178 2.299 1.00 96.94 90 GLN A C 1
ATOM 726 O O . GLN A 1 90 ? -9.372 11.056 2.290 1.00 96.94 90 GLN A O 1
ATOM 731 N N . ALA A 1 91 ? -8.775 8.919 1.932 1.00 95.19 91 ALA A N 1
ATOM 732 C CA . ALA A 1 91 ? -10.092 8.456 1.498 1.00 95.19 91 ALA A CA 1
ATOM 733 C C . ALA A 1 91 ? -11.056 8.104 2.653 1.00 95.19 91 ALA A C 1
ATOM 735 O O . ALA A 1 91 ? -12.263 8.093 2.421 1.00 95.19 91 ALA A O 1
ATOM 736 N N . TRP A 1 92 ? -10.535 7.817 3.855 1.00 90.25 92 TRP A N 1
ATOM 737 C CA . TRP A 1 92 ? -11.282 7.500 5.086 1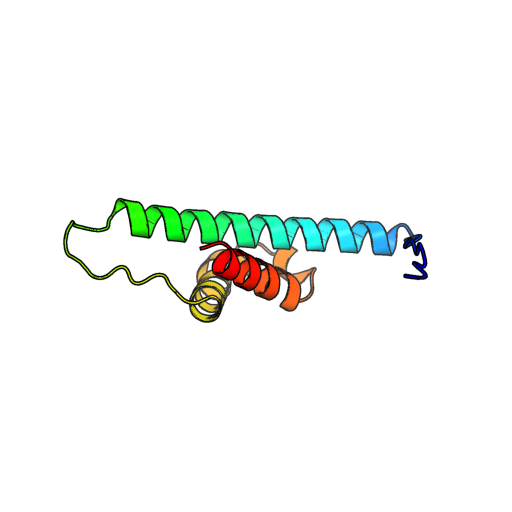.00 90.25 92 TRP A CA 1
ATOM 738 C C . TRP A 1 92 ? -11.110 8.577 6.153 1.00 90.25 92 TRP A C 1
ATOM 740 O O . TRP A 1 92 ? -12.134 9.129 6.603 1.00 90.25 92 TRP A O 1
#

Radius of gyration: 17.04 Å; chains: 1; bounding box: 35×44×45 Å

=== Feature glossary ===
Feature key, reading from the visual/contextual features back to the raw sequence:

Rendered structure images. Six rendered views show the 3D structure from the faces of a cube — i.e. along ±x, ±y, ±z. Rendering representation is drawn randomly per protein from cartoon (secondary-structure ribbons), sticks (backbone bonds), or molecular surface; coloring is either N→C rainbow (blue at the N-terminus through red at the C-terminus) or one color per chain.

Contact-map, Ramachandran, and PAE plots. The contact map is a binary N×N matrix image: pixel (i, j) is dark where Cα_i and Cα_j are within 8 Å and |i−j|>4. Because the |i−j|>4 filter removes local helical contacts, off-diagonal stripes parallel to the main diagonal indicate parallel β-sheets; stripes perpendicular to it indicate antiparallel β-sheets. The Ramachandran plot scatters every residue's (φ, ψ) pair against the sterically allowed regions. The PAE heatmap renders the predicted-aligned-error matrix.

InterPro / GO / CATH / organism. Database cross-references. InterPro integrates a dozen domain/family signature databases into unified entries with residue-range hits. GO terms attach function/process/location labels with evidence codes. CATH codes position the fold in a four-level structural taxonomy. Organism is the NCBI-taxonomy species name.

Nearest PDB structures. The Foldseek neighbor list gives the closest experimentally determined structures in the PDB, ranked by structural alignment. TM-score near 1 means near-identical fold; near 0.3 means only rough topology match. This is how one finds what a novel AlphaFold prediction most resembles in the solved-structure universe.

Predicted aligned error. PAE(i, j) answers: if I align the predicted and true structures on residue i, how far off (in Å) do I expect residue j to be? A block-diagonal PAE matrix with low values on the blocks and high values off-diagonal is the signature of a multi-domain protein with confidently predicted domains but uncertain inter-domain orientation.

Solvent-accessible surface area. Accessible surface area quantifies burial. A residue with SASA near zero is packed into the hydrophobic core; one with SASA >100 Å² sits on the surface. Computed here via the Shrake–Rupley numerical algorithm with a 1.4 Å probe.

B-factor. B-factor (Debye–Waller factor) reflects atomic displacement in the crystal lattice. It is an experimental observable (units Å²), not a prediction; low values mean the atom is pinned down, high values mean it moves or is heterogeneous across the crystal.

pLDDT. For AlphaFold models, the B-factor field carries pLDDT — the model's own estimate of local accuracy on a 0–100 scale. Regions with pLDDT<50 should be treated as essentially unmodeled; they often correspond to intrinsically disordered segments.

Backbone torsions (φ/ψ). φ (phi) and ψ (psi) are the two rotatable backbone dihedrals per residue: φ is the C(i-1)–N–Cα–C torsion, ψ is the N–Cα–C–N(i+1) torsion, both in degrees on (−180°, 180°]. α-helical residues cluster near (−60°, −45°); β-strand residues near (−120°, +130°). A Ramachandran plot is simply a scatter of (φ, ψ) for every residue.

Radius of gyration, Cα contacts, bounding box. Radius of gyration (Rg) is the root-mean-square distance of Cα atoms from their centroid — a single number for overall size and compactness. A globular domain of N residues has Rg ≈ 2.2·N^0.38 Å; an extended or disordered chain has a much larger Rg. The Cα contact count is the number of residue pairs whose Cα atoms are within 8 Å and are more than four positions apart in sequence — a standard proxy for tertiary packing density. The bounding box is the smallest axis-aligned box enclosing all Cα atoms.

Secondary structure (3-state, P-SEA). Three-state secondary structure (P-SEA) collapses the eight DSSP classes into helix (a), strand (b), and coil (c). P-SEA assigns these from Cα geometry alone — distances and angles — without requiring backbone oxygens, so it works on any Cα trace.

Secondary structure (8-state, DSSP). DSSP 8-state secondary structure assigns each residue one of H (α-helix), G (3₁₀-helix), I (π-helix), E (extended β-strand), B (isolated β-bridge), T (hydrogen-bonded turn), S (bend), or '-' (coil). The assignment is computed from backbone hydrogen-bond geometry via the Kabsch–Sander algorithm.

Foldseek 3Di. A 3Di character summarizes, for each residue, the relative orientation of the Cα frame of its nearest spatial neighbor. Because it encodes fold topology rather than chemistry, 3Di alignments detect remote structural similarity that sequence alignment misses.

mmCIF coordinates. The mmCIF block holds the 3D Cartesian coordinates of each backbone atom (N, Cα, C, O) in ångströms. mmCIF is the PDB's canonical archive format — a tagged-loop text representation of the atomic model.

Sequence. Sequence gives the chain of amino acids in standard one-letter code (A=alanine, C=cysteine, …, Y=tyrosine), read N→C. It is the only feature that is directly encoded by the gene; all structural features are derived from the folded form of this sequence.